Protein AF-A0A0J6CL53-F1 (afdb_monomer_lite)

pLDDT: mean 78.01, std 12.97, range [48.25, 94.12]

Foldseek 3Di:
DPCCPDPVNVVVVVVVVVVCVVPVDDDDPDPPPDPPPPDDDDDDPPPDDPVVVVVVVVVVLLVLLVVLDDPVLSVVLVCLVVPDPDPVSSVVVNLVSQVVVDPVSVVSSVVSCVPDVVNVVVD

Secondary structure (DSSP, 8-state):
---SSSHHHHHHHHHHHHHHHH---------------------------HHHHHHHHHHHHHHHHHTTS-HHHHHHHHHHHHH---HHHHHHHHHHHHHHT-HHHHHHHHHHHHH-HHHHTT-

Sequence (123 aa):
MKSYNSPSSFDKLLGILESCLVIPELPKVKNENNKTDNSIHVNVNQSQNQSQEQSLAIDIFIEAIKDELTGKQQKEIKAIIENESDPVQAKNRLIDKIKSFGSDVASNVIANIITNPAIWGNF

Organism: NCBI:txid328812

Radius of gyration: 39.48 Å; chains: 1; bounding box: 71×50×92 Å

Structure (mmCIF, N/CA/C/O backbone):
data_AF-A0A0J6CL53-F1
#
_entry.id   AF-A0A0J6CL53-F1
#
loop_
_atom_site.group_PDB
_atom_site.id
_atom_site.type_symbol
_atom_site.label_atom_id
_atom_site.label_alt_id
_atom_site.label_comp_id
_atom_site.label_asym_id
_atom_site.label_entity_id
_atom_site.label_seq_id
_atom_site.pdbx_PDB_ins_code
_atom_site.Cartn_x
_atom_site.Cartn_y
_atom_site.Cartn_z
_atom_site.occupancy
_atom_site.B_iso_or_equiv
_atom_site.auth_seq_id
_atom_site.auth_comp_id
_atom_site.auth_asym_id
_atom_site.auth_atom_id
_atom_site.pdbx_PDB_model_num
ATOM 1 N N . MET A 1 1 ? 49.925 -34.299 -60.327 1.00 50.19 1 MET A N 1
ATOM 2 C CA . MET A 1 1 ? 50.980 -33.289 -60.566 1.00 50.19 1 MET A CA 1
ATOM 3 C C . MET A 1 1 ? 50.308 -31.972 -60.921 1.00 50.19 1 MET A C 1
ATOM 5 O O . MET A 1 1 ? 49.483 -31.974 -61.824 1.00 50.19 1 MET A O 1
ATOM 9 N N . LYS A 1 2 ? 50.581 -30.873 -60.203 1.00 58.81 2 LYS A N 1
ATOM 10 C CA . LYS A 1 2 ? 50.115 -29.543 -60.630 1.00 58.81 2 LYS A CA 1
ATOM 11 C C . LYS A 1 2 ? 50.896 -29.173 -61.892 1.00 58.81 2 LYS A C 1
ATOM 13 O O . LYS A 1 2 ? 52.120 -29.104 -61.847 1.00 58.81 2 LYS A O 1
ATOM 18 N N . SER A 1 3 ? 50.203 -29.025 -63.017 1.00 65.19 3 SER A N 1
ATOM 19 C CA . SER A 1 3 ? 50.823 -28.577 -64.263 1.00 65.19 3 SER A CA 1
ATOM 20 C C . SER A 1 3 ? 50.978 -27.062 -64.194 1.00 65.19 3 SER A C 1
ATOM 22 O O . SER A 1 3 ? 50.031 -26.323 -64.443 1.00 65.19 3 SER A O 1
ATOM 24 N N . TYR A 1 4 ? 52.156 -26.606 -63.774 1.00 68.94 4 TYR A N 1
ATOM 25 C CA . TYR A 1 4 ? 52.495 -25.180 -63.716 1.00 68.94 4 TYR A CA 1
ATOM 26 C C . TYR A 1 4 ? 52.695 -24.572 -65.113 1.00 68.94 4 TYR A C 1
ATOM 28 O O . TYR A 1 4 ? 52.591 -23.363 -65.275 1.00 68.94 4 TYR A O 1
ATOM 36 N N . ASN A 1 5 ? 52.904 -25.424 -66.123 1.00 77.75 5 ASN A N 1
ATOM 37 C CA . ASN A 1 5 ? 53.126 -25.049 -67.517 1.00 77.75 5 ASN A CA 1
ATOM 38 C C . ASN A 1 5 ? 51.879 -25.351 -68.360 1.00 77.75 5 ASN A C 1
ATOM 40 O O . ASN A 1 5 ? 51.960 -26.006 -69.397 1.00 77.75 5 ASN A O 1
ATOM 44 N N . SER A 1 6 ? 50.707 -24.944 -67.873 1.00 85.75 6 SER A N 1
ATOM 45 C CA . SER A 1 6 ? 49.452 -25.052 -68.620 1.00 85.75 6 SER A CA 1
ATOM 46 C C . SER A 1 6 ? 49.043 -23.680 -69.162 1.00 85.75 6 SER A C 1
ATOM 48 O O . SER A 1 6 ? 49.293 -22.685 -68.478 1.00 85.75 6 SER A O 1
ATOM 50 N N . PRO A 1 7 ? 48.384 -23.594 -70.334 1.00 87.81 7 PRO A N 1
ATOM 51 C CA . PRO A 1 7 ? 47.926 -22.316 -70.887 1.00 87.81 7 PRO A CA 1
ATOM 52 C C . PRO A 1 7 ? 47.127 -21.482 -69.877 1.00 87.81 7 PRO A C 1
ATOM 54 O O . PRO A 1 7 ? 47.431 -20.319 -69.660 1.00 87.81 7 PRO A O 1
ATOM 57 N N . SER A 1 8 ? 46.228 -22.118 -69.119 1.00 88.00 8 SER A N 1
ATOM 58 C CA . SER A 1 8 ? 45.430 -21.440 -68.088 1.00 88.00 8 SER A CA 1
ATOM 59 C C . SER A 1 8 ? 46.266 -20.837 -66.949 1.00 88.00 8 SER A C 1
ATOM 61 O O . SER A 1 8 ? 45.888 -19.821 -66.364 1.00 88.00 8 SER A O 1
ATOM 63 N N . SER A 1 9 ? 47.403 -21.448 -66.604 1.00 87.50 9 SER A N 1
ATOM 64 C CA . SER A 1 9 ? 48.333 -20.880 -65.621 1.00 87.50 9 SER A CA 1
ATOM 65 C C . SER A 1 9 ? 49.015 -19.624 -66.163 1.00 87.50 9 SER A C 1
ATOM 67 O O . SER A 1 9 ? 49.172 -18.658 -65.418 1.00 87.50 9 SER A O 1
ATOM 69 N N . PHE A 1 10 ? 49.364 -19.621 -67.452 1.00 90.12 10 PHE A N 1
ATOM 70 C CA . PHE A 1 10 ? 49.934 -18.455 -68.122 1.00 90.12 10 PHE A CA 1
ATOM 71 C C . PHE A 1 10 ? 48.906 -17.335 -68.297 1.00 90.12 10 PHE A C 1
ATOM 73 O O . PHE A 1 10 ? 49.233 -16.195 -67.990 1.00 90.12 10 PHE A O 1
ATOM 80 N N . ASP A 1 11 ? 47.660 -17.649 -68.661 1.00 92.56 11 ASP A N 1
ATOM 81 C CA . ASP A 1 11 ? 46.583 -16.655 -68.795 1.00 92.56 11 ASP A CA 1
ATOM 82 C C . ASP A 1 11 ? 46.325 -15.918 -67.475 1.00 92.56 11 ASP A C 1
ATOM 84 O O . ASP A 1 11 ? 46.173 -14.699 -67.441 1.00 92.56 11 ASP A O 1
ATOM 88 N N . LYS A 1 12 ? 46.336 -16.648 -66.352 1.00 89.06 12 LYS A N 1
ATOM 89 C CA . LYS A 1 12 ? 46.198 -16.049 -65.016 1.00 89.06 12 LYS A CA 1
ATOM 90 C C . LYS A 1 12 ? 47.367 -15.135 -64.670 1.00 89.06 12 LYS A C 1
ATOM 92 O O . LYS A 1 12 ? 47.150 -14.076 -64.089 1.00 89.06 12 LYS A O 1
ATOM 97 N N . LEU A 1 13 ? 48.592 -15.539 -65.006 1.00 90.12 13 LEU A N 1
ATOM 98 C CA . LEU A 1 13 ? 49.773 -14.709 -64.786 1.00 90.12 13 LEU A CA 1
ATOM 99 C C . LEU A 1 13 ? 49.706 -13.432 -65.634 1.00 90.12 13 LEU A C 1
ATOM 101 O O . LEU A 1 13 ? 49.951 -12.348 -65.109 1.00 90.12 13 LEU A O 1
ATOM 105 N N . LEU A 1 14 ? 49.327 -13.556 -66.910 1.00 92.19 14 LEU A N 1
ATOM 106 C CA . LEU A 1 14 ? 49.154 -12.421 -67.814 1.00 92.19 14 LEU A CA 1
ATOM 107 C C . LEU A 1 14 ? 48.097 -11.449 -67.282 1.00 92.19 14 LEU A C 1
ATOM 109 O O . LEU A 1 14 ? 48.370 -10.259 -67.180 1.00 92.19 14 LEU A O 1
ATOM 113 N N . GLY A 1 15 ? 46.938 -11.957 -66.856 1.00 90.75 15 GLY A N 1
ATOM 114 C CA . GLY A 1 15 ? 45.860 -11.124 -66.321 1.00 90.75 15 GLY A CA 1
ATOM 115 C C . GLY A 1 15 ? 46.262 -10.347 -65.063 1.00 90.75 15 GLY A C 1
ATOM 116 O O . GLY A 1 15 ? 45.878 -9.191 -64.902 1.00 90.75 15 GLY A O 1
ATOM 117 N N . ILE A 1 16 ? 47.089 -10.936 -64.191 1.00 88.06 16 ILE A N 1
ATOM 118 C CA . ILE A 1 16 ? 47.647 -10.215 -63.037 1.00 88.06 16 ILE A CA 1
ATOM 119 C C . ILE A 1 16 ? 48.590 -9.100 -63.514 1.00 88.06 16 ILE A C 1
ATOM 121 O O . ILE A 1 16 ? 48.463 -7.968 -63.053 1.00 88.06 16 ILE A O 1
ATOM 125 N N . LEU A 1 17 ? 49.491 -9.380 -64.461 1.00 89.12 17 LEU A N 1
ATOM 126 C CA . LEU A 1 17 ? 50.423 -8.380 -65.001 1.00 89.12 17 LEU A CA 1
ATOM 127 C C . LEU A 1 17 ? 49.695 -7.218 -65.696 1.00 89.12 17 LEU A C 1
ATOM 129 O O . LEU A 1 17 ? 50.038 -6.059 -65.466 1.00 89.12 17 LEU A O 1
ATOM 133 N N . GLU A 1 18 ? 48.660 -7.510 -66.484 1.00 89.38 18 GLU A N 1
ATOM 134 C CA . GLU A 1 18 ? 47.807 -6.493 -67.107 1.00 89.38 18 GLU A CA 1
ATOM 135 C C . GLU A 1 18 ? 47.055 -5.669 -66.059 1.00 89.38 18 GLU A C 1
ATOM 137 O O . GLU A 1 18 ? 46.997 -4.444 -66.154 1.00 89.38 18 GLU A O 1
ATOM 142 N N . SER A 1 19 ? 46.548 -6.305 -65.000 1.00 85.81 19 SER A N 1
ATOM 143 C CA . SER A 1 19 ? 45.893 -5.581 -63.908 1.00 85.81 19 SER A CA 1
ATOM 144 C C . SER A 1 19 ? 46.845 -4.623 -63.184 1.00 85.81 19 SER A C 1
ATOM 146 O O . SER A 1 19 ? 46.431 -3.525 -62.818 1.00 85.81 19 SER A O 1
ATOM 148 N N . CYS A 1 20 ? 48.130 -4.976 -63.052 1.00 83.25 20 CYS A N 1
ATOM 149 C CA . CYS A 1 20 ? 49.148 -4.097 -62.471 1.00 83.25 20 CYS A CA 1
ATOM 150 C C . CYS A 1 20 ? 49.485 -2.893 -63.366 1.00 83.25 20 CYS A C 1
ATOM 152 O O . CYS A 1 20 ? 49.907 -1.862 -62.848 1.00 83.25 20 CYS A O 1
ATOM 154 N N . LEU A 1 21 ? 49.293 -2.994 -64.688 1.00 84.25 21 LEU A N 1
ATOM 155 C CA . LEU A 1 21 ? 49.404 -1.846 -65.598 1.00 84.25 21 LEU A CA 1
ATOM 156 C C . LEU A 1 21 ? 48.221 -0.885 -65.438 1.00 84.25 21 LEU A C 1
ATOM 158 O O . LEU A 1 21 ? 48.404 0.328 -65.505 1.00 84.25 21 LEU A O 1
ATOM 162 N N . VAL A 1 22 ? 47.015 -1.419 -65.219 1.00 86.94 22 VAL A N 1
ATOM 163 C CA . VAL A 1 22 ? 45.796 -0.614 -65.028 1.00 86.94 22 VAL A CA 1
ATOM 164 C C . VAL A 1 22 ? 45.754 0.019 -63.634 1.00 86.94 22 VAL A C 1
ATOM 166 O O . VAL A 1 22 ? 45.314 1.157 -63.486 1.00 86.94 22 VAL A O 1
ATOM 169 N N . ILE A 1 23 ? 46.218 -0.702 -62.612 1.00 84.81 23 ILE A N 1
ATOM 170 C CA . ILE A 1 23 ? 46.220 -0.267 -61.213 1.00 84.81 23 ILE A CA 1
ATOM 171 C C . ILE A 1 23 ? 47.632 -0.484 -60.643 1.00 84.81 23 ILE A C 1
ATOM 173 O O . ILE A 1 23 ? 47.904 -1.525 -60.041 1.00 84.81 23 ILE A O 1
ATOM 177 N N . PRO A 1 24 ? 48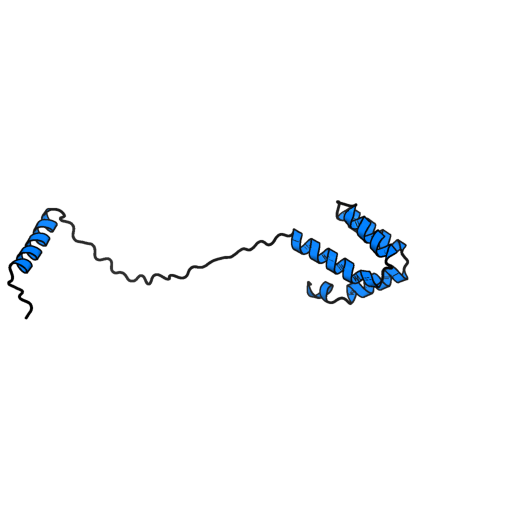.549 0.488 -60.810 1.00 75.88 24 PRO A N 1
ATOM 178 C CA . PRO A 1 24 ? 49.942 0.373 -60.376 1.00 75.88 24 PRO A CA 1
ATOM 179 C C . PRO A 1 24 ? 50.112 0.625 -58.867 1.00 75.88 24 PRO A C 1
ATOM 181 O O . PRO A 1 24 ? 51.106 1.204 -58.432 1.00 75.88 24 PRO A O 1
ATOM 184 N N . GLU A 1 25 ? 49.140 0.216 -58.049 1.00 76.50 25 GLU A N 1
ATOM 185 C CA . GLU A 1 25 ? 49.210 0.320 -56.594 1.00 76.50 25 GLU A CA 1
ATOM 186 C C . GLU A 1 25 ? 49.222 -1.084 -55.982 1.00 76.50 25 GLU A C 1
ATOM 188 O O . GLU A 1 25 ? 48.312 -1.889 -56.184 1.00 76.50 25 GLU A O 1
ATOM 193 N N . LEU A 1 26 ? 50.284 -1.396 -55.235 1.00 69.75 26 LEU A N 1
ATOM 194 C CA . LEU A 1 26 ? 50.390 -2.671 -54.534 1.00 69.75 26 LEU A CA 1
ATOM 195 C C . LEU A 1 26 ? 49.364 -2.718 -53.388 1.00 69.75 26 LEU A C 1
ATOM 197 O O . LEU A 1 26 ? 49.287 -1.764 -52.605 1.00 69.75 26 LEU A O 1
ATOM 201 N N . PRO A 1 27 ? 48.613 -3.824 -53.222 1.00 66.69 27 PRO A N 1
ATOM 202 C CA . PRO A 1 27 ? 47.695 -3.964 -52.103 1.00 66.69 27 PRO A CA 1
ATOM 203 C C . PRO A 1 27 ? 48.463 -3.858 -50.782 1.00 66.69 27 PRO A C 1
ATOM 205 O O . PRO A 1 27 ? 49.410 -4.606 -50.530 1.00 66.69 27 PRO A O 1
ATOM 208 N N . LYS A 1 28 ? 48.045 -2.939 -49.910 1.00 70.88 28 LYS A N 1
ATOM 209 C CA . LYS A 1 28 ? 48.591 -2.836 -48.553 1.00 70.88 28 LYS A CA 1
ATOM 210 C C . LYS A 1 28 ? 48.092 -4.033 -47.747 1.00 70.88 28 LYS A C 1
ATOM 212 O O . LYS A 1 28 ? 46.928 -4.064 -47.352 1.00 70.88 28 LYS A O 1
ATOM 217 N N . VAL A 1 29 ? 48.963 -5.012 -47.501 1.00 67.25 29 VAL A N 1
ATOM 218 C CA . VAL A 1 29 ? 48.678 -6.110 -46.567 1.00 67.25 29 VAL A CA 1
ATOM 219 C C . VAL A 1 29 ? 48.492 -5.495 -45.181 1.00 67.25 29 VAL A C 1
ATOM 221 O O . VAL A 1 29 ? 49.447 -5.026 -44.563 1.00 67.25 29 VAL A O 1
ATOM 224 N N . LYS A 1 30 ? 47.248 -5.442 -44.699 1.00 63.25 30 LYS A N 1
ATOM 225 C CA . LYS A 1 30 ? 46.970 -5.092 -43.307 1.00 63.25 30 LYS A CA 1
ATOM 226 C C . LYS A 1 30 ? 47.342 -6.309 -42.465 1.00 63.25 30 LYS A C 1
ATOM 228 O O . LYS A 1 30 ? 46.744 -7.365 -42.613 1.00 63.25 30 LYS A O 1
ATOM 233 N N . ASN A 1 31 ? 48.343 -6.171 -41.600 1.00 58.84 31 ASN A N 1
ATOM 234 C CA . ASN A 1 31 ? 48.600 -7.160 -40.558 1.00 58.84 31 ASN A CA 1
ATOM 235 C C . ASN A 1 31 ? 47.438 -7.094 -39.558 1.00 58.84 31 ASN A C 1
ATOM 237 O O . ASN A 1 31 ? 47.370 -6.185 -38.730 1.00 58.84 31 ASN A O 1
ATOM 241 N N . GLU A 1 32 ? 46.480 -8.007 -39.675 1.00 56.50 32 GLU A N 1
ATOM 242 C CA . GLU A 1 32 ? 45.299 -8.051 -38.815 1.00 56.50 32 GLU A CA 1
ATOM 243 C C . GLU A 1 32 ? 45.633 -8.732 -37.481 1.00 56.50 32 GLU A C 1
ATOM 245 O O . GLU A 1 32 ? 45.417 -9.924 -37.301 1.00 56.50 32 GLU A O 1
ATOM 250 N N . ASN A 1 33 ? 46.142 -7.965 -36.515 1.00 56.75 33 ASN A N 1
ATOM 251 C CA . ASN A 1 33 ? 46.214 -8.385 -35.108 1.00 56.75 33 ASN A CA 1
ATOM 252 C C . ASN A 1 33 ? 45.019 -7.858 -34.295 1.00 56.75 33 ASN A C 1
ATOM 254 O O . ASN A 1 33 ? 45.176 -7.478 -33.139 1.00 56.75 33 ASN A O 1
ATOM 258 N N . ASN A 1 34 ? 43.818 -7.812 -34.873 1.00 55.81 34 ASN A N 1
ATOM 259 C CA . ASN A 1 34 ? 42.636 -7.345 -34.150 1.00 55.81 34 ASN A CA 1
ATOM 260 C C . ASN A 1 34 ? 41.675 -8.511 -33.930 1.00 55.81 34 ASN A C 1
ATOM 262 O O . ASN A 1 34 ? 40.806 -8.778 -34.756 1.00 55.81 34 ASN A O 1
ATOM 266 N N . LYS A 1 35 ? 41.830 -9.199 -32.790 1.00 58.97 35 LYS A N 1
ATOM 267 C CA . LYS A 1 35 ? 40.735 -9.977 -32.198 1.00 58.97 35 LYS A CA 1
ATOM 268 C C . LYS A 1 35 ? 39.560 -9.021 -32.021 1.00 58.97 35 LYS A C 1
ATOM 270 O O . LYS A 1 35 ? 39.609 -8.137 -31.173 1.00 58.97 35 LYS A O 1
ATOM 275 N N . THR A 1 36 ? 38.540 -9.168 -32.853 1.00 60.34 36 THR A N 1
ATOM 276 C CA . THR A 1 36 ? 37.287 -8.437 -32.705 1.00 60.34 36 THR A CA 1
ATOM 277 C C . THR A 1 36 ? 36.590 -9.008 -31.476 1.00 60.34 36 THR A C 1
ATOM 279 O O . THR A 1 36 ? 36.134 -10.152 -31.484 1.00 60.34 36 THR A O 1
ATOM 282 N N . ASP A 1 37 ? 36.604 -8.257 -30.380 1.00 64.19 37 ASP A N 1
ATOM 283 C CA . ASP A 1 37 ? 35.793 -8.575 -29.214 1.00 64.19 37 ASP A CA 1
ATOM 284 C C . ASP A 1 37 ? 34.330 -8.303 -29.586 1.00 64.19 37 ASP A C 1
ATOM 286 O O . ASP A 1 37 ? 33.879 -7.161 -29.631 1.00 64.19 37 ASP A O 1
ATOM 290 N N . ASN A 1 38 ? 33.610 -9.365 -29.951 1.00 62.53 38 ASN A N 1
ATOM 291 C CA . ASN A 1 38 ? 32.201 -9.316 -30.348 1.00 62.53 38 ASN A CA 1
ATOM 292 C C . ASN A 1 38 ? 31.257 -9.260 -29.130 1.00 62.53 38 ASN A C 1
ATOM 294 O O . ASN A 1 38 ? 30.106 -9.694 -29.215 1.00 62.53 38 ASN A O 1
ATOM 298 N N . SER A 1 39 ? 31.725 -8.777 -27.977 1.00 68.00 39 SER A N 1
ATOM 299 C CA . SER A 1 39 ? 30.898 -8.633 -26.784 1.00 68.00 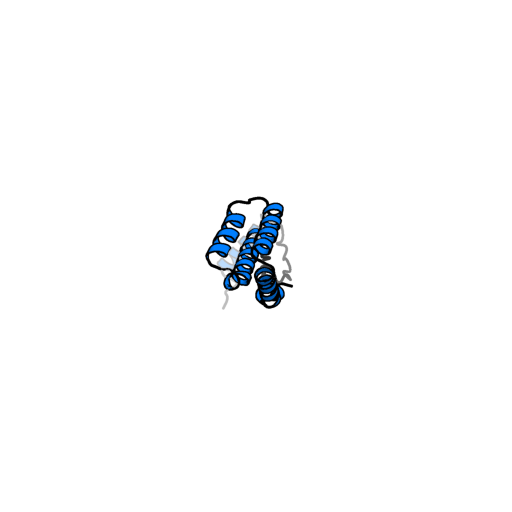39 SER A CA 1
ATOM 300 C C . SER A 1 39 ? 29.955 -7.434 -26.923 1.00 68.00 39 SER A C 1
ATOM 302 O O . SER A 1 39 ? 30.330 -6.264 -26.856 1.00 68.00 39 SER A O 1
ATOM 304 N N . ILE A 1 40 ? 28.675 -7.739 -27.129 1.00 70.06 40 ILE A N 1
ATOM 305 C CA . ILE A 1 40 ? 27.600 -6.750 -27.119 1.00 70.06 40 ILE A CA 1
ATOM 306 C C . ILE A 1 40 ? 27.285 -6.434 -25.653 1.00 70.06 40 ILE A C 1
ATOM 308 O O . ILE A 1 40 ? 26.604 -7.201 -24.976 1.00 70.06 40 ILE A O 1
ATOM 312 N N . HIS A 1 41 ? 27.777 -5.303 -25.151 1.00 68.19 41 HIS A N 1
ATOM 313 C CA . HIS A 1 41 ? 27.374 -4.781 -23.846 1.00 68.19 41 HIS A CA 1
ATOM 314 C C . HIS A 1 41 ? 26.016 -4.078 -23.972 1.00 68.19 41 HIS A C 1
ATOM 316 O O . HIS A 1 41 ? 25.929 -2.943 -24.437 1.00 68.19 41 HIS A O 1
ATOM 322 N N . VAL A 1 42 ? 24.944 -4.761 -23.564 1.00 68.19 42 VAL A N 1
ATOM 323 C CA . VAL A 1 42 ? 23.598 -4.180 -23.475 1.00 68.19 42 VAL A CA 1
ATOM 324 C C . VAL A 1 42 ? 23.413 -3.596 -22.075 1.00 68.19 42 VAL A C 1
ATOM 326 O O . VAL A 1 42 ? 23.268 -4.338 -21.108 1.00 68.19 42 VAL A O 1
ATOM 329 N N . ASN A 1 43 ? 23.411 -2.267 -21.956 1.00 63.34 43 ASN A N 1
ATOM 330 C CA . ASN A 1 43 ? 23.033 -1.591 -20.716 1.00 63.34 43 ASN A CA 1
ATOM 331 C C . ASN A 1 43 ? 21.518 -1.333 -20.712 1.00 63.34 43 ASN A C 1
ATOM 333 O O . ASN A 1 43 ? 21.035 -0.460 -21.434 1.00 63.34 43 ASN A O 1
ATOM 337 N N . VAL A 1 44 ? 20.770 -2.095 -19.913 1.00 65.56 44 VAL A N 1
ATOM 338 C CA . VAL A 1 44 ? 19.327 -1.902 -19.718 1.00 65.56 44 VAL A CA 1
ATOM 339 C C . VAL A 1 44 ? 19.118 -0.974 -18.521 1.00 65.56 44 VAL A C 1
ATOM 341 O O . VAL A 1 44 ? 18.991 -1.423 -17.387 1.00 65.56 44 VAL A O 1
ATOM 344 N N . ASN A 1 45 ? 19.062 0.336 -18.768 1.00 58.72 45 ASN A N 1
ATOM 345 C CA . ASN A 1 45 ? 18.547 1.283 -17.778 1.00 58.72 45 ASN A CA 1
ATOM 346 C C . ASN A 1 45 ? 17.016 1.249 -17.821 1.00 58.72 45 ASN A C 1
ATOM 348 O O . ASN A 1 45 ? 16.380 2.023 -18.535 1.00 58.72 45 ASN A O 1
ATOM 352 N N . GLN A 1 46 ? 16.419 0.326 -17.071 1.00 56.12 46 GLN A N 1
ATOM 353 C CA . GLN A 1 46 ? 14.977 0.304 -16.859 1.00 56.12 46 GLN A CA 1
ATOM 354 C C . GLN A 1 46 ? 14.640 1.308 -15.750 1.00 56.12 46 GLN A C 1
ATOM 356 O O . GLN A 1 46 ? 14.637 0.969 -14.571 1.00 56.12 46 GLN A O 1
ATOM 361 N N . SER A 1 47 ? 14.376 2.567 -16.114 1.00 61.59 47 SER A N 1
ATOM 362 C CA . SER A 1 47 ? 13.746 3.515 -15.189 1.00 61.59 47 SER A CA 1
ATOM 363 C C . SER A 1 47 ? 12.275 3.127 -15.043 1.00 61.59 47 SER A C 1
ATOM 365 O O . SER A 1 47 ? 11.413 3.578 -15.802 1.00 61.59 47 SER A O 1
ATOM 367 N N . GLN A 1 48 ? 11.991 2.214 -14.120 1.00 51.97 48 GLN A N 1
ATOM 368 C CA . GLN A 1 48 ? 10.625 1.854 -13.778 1.00 51.97 48 GLN A CA 1
ATOM 369 C C . GLN A 1 48 ? 10.011 2.994 -12.957 1.00 51.97 48 GLN A C 1
ATOM 371 O O . GLN A 1 48 ? 10.596 3.492 -12.001 1.00 51.97 48 GLN A O 1
ATOM 376 N N . ASN A 1 49 ? 8.864 3.469 -13.433 1.00 48.72 49 ASN A N 1
ATOM 377 C CA . ASN A 1 49 ? 8.200 4.691 -13.003 1.00 48.72 49 ASN A CA 1
ATOM 378 C C . ASN A 1 49 ? 7.907 4.736 -11.493 1.00 48.72 49 ASN A C 1
ATOM 380 O O . ASN A 1 49 ? 7.285 3.833 -10.939 1.00 48.72 49 ASN A O 1
ATOM 384 N N . GLN A 1 50 ? 8.214 5.887 -10.895 1.00 50.88 50 GLN A N 1
ATOM 385 C CA . GLN A 1 50 ? 7.901 6.320 -9.526 1.00 50.88 50 GLN A CA 1
ATOM 386 C C . GLN A 1 50 ? 6.409 6.166 -9.134 1.00 50.88 50 GLN A C 1
ATOM 388 O O . GLN A 1 50 ? 6.074 6.128 -7.953 1.00 50.88 50 GLN A O 1
ATOM 393 N N . SER A 1 51 ? 5.500 6.023 -10.105 1.00 52.75 51 SER A N 1
ATOM 394 C CA . SER A 1 51 ? 4.071 5.775 -9.864 1.00 52.75 51 SER A CA 1
ATOM 395 C C . SER A 1 51 ? 3.745 4.347 -9.407 1.00 52.75 51 SER A C 1
ATOM 397 O O . SER A 1 51 ? 2.708 4.142 -8.780 1.00 52.75 51 SER A O 1
ATOM 399 N N . GLN A 1 52 ? 4.596 3.355 -9.695 1.00 50.31 52 GLN A N 1
ATOM 400 C CA . GLN A 1 52 ? 4.320 1.959 -9.332 1.00 50.31 52 GLN A CA 1
ATOM 401 C C . GLN A 1 52 ? 4.648 1.670 -7.859 1.00 50.31 52 GLN A C 1
ATOM 403 O O . GLN A 1 52 ? 3.904 0.949 -7.197 1.00 50.31 52 GLN A O 1
ATOM 408 N N . GLU A 1 53 ? 5.693 2.301 -7.316 1.00 58.06 53 GLU A N 1
ATOM 409 C CA . GLU A 1 53 ? 6.044 2.176 -5.895 1.00 58.06 53 GLU A CA 1
ATOM 410 C C . GLU A 1 53 ? 5.035 2.870 -4.972 1.00 58.06 53 GLU A C 1
ATOM 412 O O . GLU A 1 53 ? 4.719 2.354 -3.902 1.00 58.06 53 GLU A O 1
ATOM 417 N N . GLN A 1 54 ? 4.466 4.007 -5.393 1.00 57.94 54 GLN A N 1
ATOM 418 C CA . GLN A 1 54 ? 3.459 4.717 -4.595 1.00 57.94 54 GLN A CA 1
ATOM 419 C C . GLN A 1 54 ? 2.149 3.931 -4.461 1.00 57.94 54 GLN A C 1
ATOM 421 O O . GLN A 1 54 ? 1.588 3.887 -3.368 1.00 57.94 54 GLN A O 1
ATOM 426 N N . SER A 1 55 ? 1.682 3.277 -5.534 1.00 62.62 55 SER A N 1
ATOM 427 C CA . SER A 1 55 ? 0.495 2.407 -5.467 1.00 62.62 55 SER A CA 1
ATOM 428 C C . SER A 1 55 ? 0.728 1.227 -4.526 1.00 62.62 55 SER A C 1
ATOM 430 O O . SER A 1 55 ? -0.118 0.934 -3.687 1.00 62.62 55 SER A O 1
ATOM 432 N N . LEU A 1 56 ? 1.901 0.593 -4.619 1.00 68.56 56 LEU A N 1
ATOM 433 C CA . LEU A 1 56 ? 2.259 -0.542 -3.773 1.00 68.56 56 LEU A CA 1
ATOM 434 C C . LEU A 1 56 ? 2.333 -0.148 -2.288 1.00 68.56 56 LEU A C 1
ATOM 436 O O . LEU A 1 56 ? 1.821 -0.868 -1.436 1.00 68.56 56 LEU A O 1
ATOM 440 N N . ALA A 1 57 ? 2.914 1.013 -1.971 1.00 72.94 57 ALA A N 1
ATOM 441 C CA . ALA A 1 57 ? 3.013 1.500 -0.596 1.00 72.94 57 ALA A CA 1
ATOM 442 C C . ALA A 1 57 ? 1.639 1.773 0.042 1.00 72.94 57 ALA A C 1
ATOM 444 O O . ALA A 1 57 ? 1.436 1.471 1.219 1.00 72.94 57 ALA A O 1
ATOM 445 N N . ILE A 1 58 ? 0.687 2.318 -0.725 1.00 74.62 58 ILE A N 1
ATOM 446 C CA . ILE A 1 58 ? -0.677 2.579 -0.244 1.00 74.62 58 ILE A CA 1
ATOM 447 C C . ILE A 1 58 ? -1.422 1.265 0.002 1.00 74.62 58 ILE A C 1
ATOM 449 O O . ILE A 1 58 ? -2.053 1.121 1.047 1.00 74.62 58 ILE A O 1
ATOM 453 N N . ASP A 1 59 ? -1.318 0.294 -0.905 1.00 79.25 59 ASP A N 1
ATOM 454 C CA . ASP A 1 59 ? -1.986 -1.002 -0.746 1.00 79.25 59 ASP A CA 1
ATOM 455 C C . ASP A 1 59 ? -1.448 -1.777 0.468 1.00 79.25 59 ASP A C 1
ATOM 457 O O . ASP A 1 59 ? -2.231 -2.301 1.262 1.00 79.25 59 ASP A O 1
ATOM 461 N N . ILE A 1 60 ? -0.124 -1.782 0.675 1.00 79.88 60 ILE A N 1
ATOM 462 C CA . ILE A 1 60 ? 0.503 -2.392 1.860 1.00 79.88 60 ILE A CA 1
ATOM 463 C C . ILE A 1 60 ? 0.039 -1.684 3.138 1.00 79.88 60 ILE A C 1
ATOM 465 O O . ILE A 1 60 ? -0.278 -2.347 4.127 1.00 79.88 60 ILE A O 1
ATOM 469 N N . PHE A 1 61 ? -0.034 -0.350 3.128 1.00 80.50 61 PHE A N 1
ATOM 470 C CA . PHE A 1 61 ? -0.542 0.415 4.264 1.00 80.50 61 PHE A CA 1
ATOM 471 C C . PHE A 1 61 ? -2.002 0.066 4.575 1.00 80.50 61 PHE A C 1
ATOM 473 O O . PHE A 1 61 ? -2.335 -0.170 5.733 1.00 80.50 61 PHE A O 1
ATOM 480 N N . ILE A 1 62 ? -2.869 -0.009 3.561 1.00 81.31 62 ILE A N 1
ATOM 481 C CA . ILE A 1 62 ? -4.277 -0.369 3.750 1.00 81.31 62 ILE A CA 1
ATOM 482 C C . ILE A 1 62 ? -4.414 -1.777 4.319 1.00 81.31 62 ILE A C 1
ATOM 484 O O . ILE A 1 62 ? -5.170 -1.961 5.272 1.00 81.31 62 ILE A O 1
ATOM 488 N N . GLU A 1 63 ? -3.668 -2.749 3.800 1.00 82.56 63 GLU A N 1
ATOM 489 C CA . GLU A 1 63 ? -3.713 -4.116 4.320 1.00 82.56 63 GLU A CA 1
ATOM 490 C C . GLU A 1 63 ? -3.195 -4.187 5.766 1.00 82.56 63 GLU A C 1
ATOM 492 O O . GLU A 1 63 ? -3.794 -4.871 6.590 1.00 82.56 63 GLU A O 1
ATOM 497 N N . ALA A 1 64 ? -2.164 -3.410 6.120 1.00 81.38 64 ALA A N 1
ATOM 498 C CA . ALA A 1 64 ? -1.618 -3.369 7.479 1.00 81.38 64 ALA A CA 1
ATOM 499 C C . ALA A 1 64 ? -2.604 -2.824 8.530 1.00 81.38 64 ALA A C 1
ATOM 501 O O . ALA A 1 64 ? -2.483 -3.153 9.708 1.00 81.38 64 ALA A O 1
ATOM 502 N N . ILE A 1 65 ? -3.568 -1.990 8.129 1.00 85.44 65 ILE A N 1
ATOM 503 C CA . ILE A 1 65 ? -4.532 -1.371 9.056 1.00 85.44 65 ILE A CA 1
ATOM 504 C C . ILE A 1 65 ? -5.932 -1.988 8.980 1.00 85.44 65 ILE A C 1
ATOM 506 O O . ILE A 1 65 ? -6.772 -1.709 9.830 1.00 85.44 65 ILE A O 1
ATOM 510 N N . LYS A 1 66 ? -6.207 -2.802 7.959 1.00 86.19 66 LYS A N 1
ATOM 511 C CA . LYS A 1 66 ? -7.537 -3.333 7.633 1.00 86.19 66 LYS A CA 1
ATOM 512 C C . LYS A 1 66 ? -8.165 -4.130 8.769 1.00 86.19 66 LYS A C 1
ATOM 514 O O . LYS A 1 66 ? -9.339 -3.910 9.058 1.00 86.19 66 LYS A O 1
ATOM 519 N N . ASP A 1 67 ? -7.399 -5.001 9.416 1.00 85.94 67 ASP A N 1
ATOM 520 C CA . ASP A 1 67 ? -7.908 -5.899 10.460 1.00 85.94 67 ASP A CA 1
ATOM 521 C C . ASP A 1 67 ? -8.287 -5.161 11.756 1.00 85.94 67 ASP A C 1
ATOM 523 O O . ASP A 1 67 ? -9.139 -5.627 12.510 1.00 85.94 67 ASP A O 1
ATOM 527 N N . GLU A 1 68 ? -7.742 -3.959 11.969 1.00 87.38 68 GLU A N 1
ATOM 528 C CA . GLU A 1 68 ? -8.066 -3.094 13.116 1.00 87.38 68 GLU A CA 1
ATOM 529 C C . GLU A 1 68 ? -9.259 -2.174 12.859 1.00 87.38 68 GLU A C 1
ATOM 531 O O . GLU A 1 68 ? -9.770 -1.512 13.765 1.00 87.38 68 GLU A O 1
ATOM 536 N N . LEU A 1 69 ? -9.706 -2.102 11.607 1.00 89.50 69 LEU A N 1
ATOM 537 C CA . LEU A 1 69 ? -10.814 -1.262 11.196 1.00 89.50 69 LEU A CA 1
ATOM 538 C C . LEU A 1 69 ? -12.049 -2.116 10.934 1.00 89.50 69 LEU A C 1
ATOM 540 O O . LEU A 1 69 ? -12.033 -3.092 10.189 1.00 89.50 69 LEU A O 1
ATOM 544 N N . THR A 1 70 ? -13.188 -1.674 11.455 1.00 89.62 70 THR A N 1
ATOM 545 C CA . THR A 1 70 ? -14.484 -2.221 11.045 1.00 89.62 70 THR A CA 1
ATOM 546 C C . THR A 1 70 ? -14.729 -1.962 9.556 1.00 89.62 70 THR A C 1
ATOM 548 O O . THR A 1 70 ? -14.272 -0.965 8.991 1.00 89.62 70 THR A O 1
ATOM 551 N N . GLY A 1 71 ? -15.561 -2.788 8.915 1.00 88.31 71 GLY A N 1
ATOM 552 C CA . GLY A 1 71 ? -15.897 -2.606 7.496 1.00 88.31 71 GLY A CA 1
ATOM 553 C C . GLY A 1 71 ? -16.506 -1.233 7.158 1.00 88.31 71 GLY A C 1
ATOM 554 O O . GLY A 1 71 ? -16.411 -0.781 6.019 1.00 88.31 71 GLY A O 1
ATOM 555 N N . LYS A 1 72 ? -17.105 -0.533 8.135 1.00 90.62 72 LYS A N 1
ATOM 556 C CA . LYS A 1 72 ? -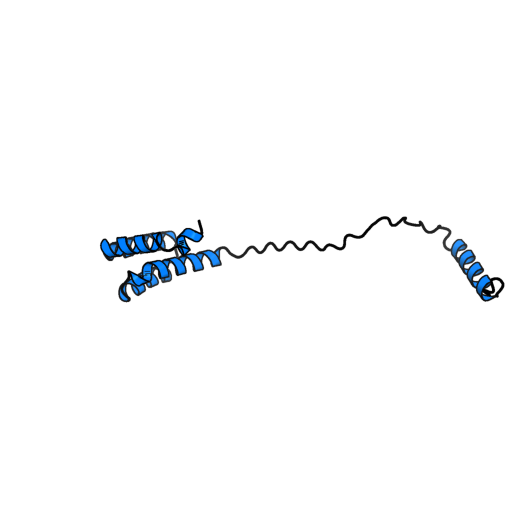17.572 0.851 7.957 1.00 90.62 72 LYS A CA 1
ATOM 557 C C . LYS A 1 72 ? -16.402 1.843 7.935 1.00 90.62 72 LYS A C 1
ATOM 559 O O . LYS A 1 72 ? -16.334 2.667 7.030 1.00 90.62 72 LYS A O 1
ATOM 564 N N . GLN A 1 73 ? -15.461 1.722 8.871 1.00 90.75 73 GLN A N 1
ATOM 565 C CA . GLN A 1 73 ? -14.269 2.575 8.947 1.00 90.75 73 GLN A CA 1
ATOM 566 C C . GLN A 1 73 ? -13.364 2.405 7.721 1.00 90.75 73 GLN A C 1
ATOM 568 O O . GLN A 1 73 ? -12.871 3.396 7.189 1.00 90.75 73 GLN A O 1
ATOM 573 N N . GLN A 1 74 ? -13.222 1.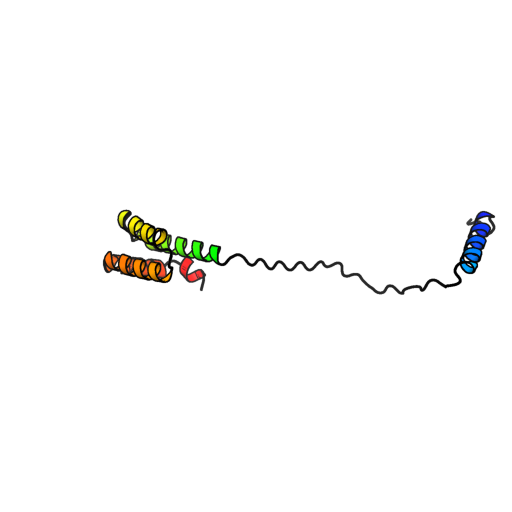179 7.209 1.00 89.25 74 GLN A N 1
ATOM 574 C CA . GLN A 1 74 ? -12.475 0.909 5.974 1.00 89.25 74 GLN A CA 1
ATOM 575 C C . GLN A 1 74 ? -13.047 1.678 4.771 1.00 89.25 74 GLN A C 1
ATOM 577 O O . GLN A 1 74 ? -12.297 2.269 3.996 1.00 89.25 74 GLN A O 1
ATOM 582 N N . LYS A 1 75 ? -14.381 1.733 4.632 1.00 90.06 75 LYS A N 1
ATOM 583 C CA . LYS A 1 75 ? -15.039 2.517 3.570 1.00 90.06 75 LYS A CA 1
ATOM 584 C C . LYS A 1 75 ? -14.769 4.012 3.712 1.00 90.06 75 LYS A C 1
ATOM 586 O O . LYS A 1 75 ? -14.567 4.687 2.710 1.00 90.06 75 LYS A O 1
ATOM 591 N N . GLU A 1 76 ? -14.753 4.519 4.943 1.00 90.69 76 GLU A N 1
ATOM 592 C CA . GLU A 1 76 ? -14.461 5.928 5.219 1.00 90.69 76 GLU A CA 1
ATOM 593 C C . GLU A 1 76 ? -13.005 6.287 4.880 1.00 90.69 76 GLU A C 1
ATOM 595 O O . GLU A 1 76 ? -12.772 7.329 4.274 1.00 90.69 76 GLU A O 1
ATOM 600 N N . ILE A 1 77 ? -12.038 5.414 5.193 1.00 90.00 77 ILE A N 1
ATOM 601 C CA . ILE A 1 77 ? -10.633 5.584 4.784 1.00 90.00 77 ILE A CA 1
ATOM 602 C C . ILE A 1 77 ? -10.498 5.563 3.258 1.00 90.00 77 ILE A C 1
ATOM 604 O O . ILE A 1 77 ? -9.878 6.455 2.681 1.00 90.00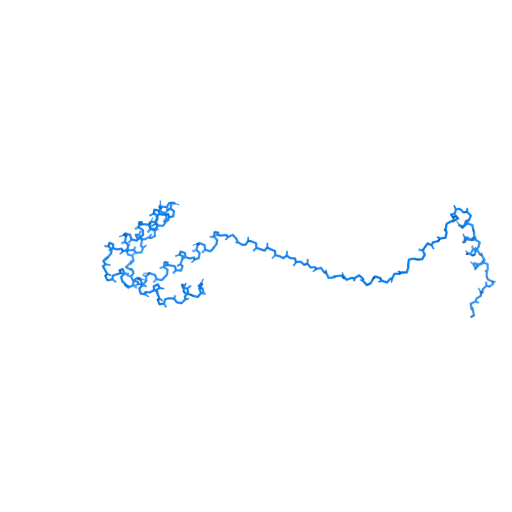 77 ILE A O 1
ATOM 608 N N . LYS A 1 78 ? -11.114 4.579 2.592 1.00 87.12 78 LYS A N 1
ATOM 609 C CA . LYS A 1 78 ? -11.039 4.443 1.134 1.00 87.12 78 LYS A CA 1
ATOM 610 C C . LYS A 1 78 ? -11.615 5.664 0.414 1.00 87.12 78 LYS A C 1
ATOM 612 O O . LYS A 1 78 ? -11.009 6.163 -0.527 1.00 87.12 78 LYS A O 1
ATOM 617 N N . ALA A 1 79 ? -12.728 6.200 0.914 1.00 89.50 79 ALA A N 1
ATOM 618 C CA . ALA A 1 79 ? -13.322 7.415 0.374 1.00 89.50 79 ALA A CA 1
ATOM 619 C C . ALA A 1 79 ? -12.375 8.624 0.468 1.00 89.50 79 ALA A C 1
ATOM 621 O O . ALA A 1 79 ? -12.362 9.444 -0.441 1.00 89.50 79 ALA A O 1
ATOM 622 N N . ILE A 1 80 ? -11.570 8.754 1.527 1.00 87.44 80 ILE A N 1
ATOM 623 C CA . ILE A 1 80 ? -10.598 9.856 1.642 1.00 87.44 80 ILE A CA 1
ATOM 624 C C . ILE A 1 80 ? -9.513 9.736 0.565 1.00 87.44 80 ILE A C 1
ATOM 626 O O . ILE A 1 80 ? -9.161 10.737 -0.050 1.00 87.44 80 ILE A O 1
ATOM 630 N N . ILE A 1 81 ? -9.032 8.520 0.303 1.00 83.44 81 ILE A N 1
ATOM 631 C CA . ILE A 1 81 ? -8.003 8.253 -0.716 1.00 83.44 81 ILE A CA 1
ATOM 632 C C . ILE A 1 81 ? -8.538 8.519 -2.129 1.00 83.44 81 ILE A C 1
ATOM 634 O O . ILE A 1 81 ? -7.820 9.053 -2.965 1.00 83.44 81 ILE A O 1
ATOM 638 N N . GLU A 1 82 ? -9.798 8.171 -2.396 1.00 85.38 82 GLU A N 1
ATOM 639 C CA . GLU A 1 82 ? -10.418 8.357 -3.715 1.00 85.38 82 GLU A CA 1
ATOM 640 C C . GLU A 1 82 ? -10.834 9.815 -3.989 1.00 85.38 82 GLU A C 1
ATOM 642 O O . GLU A 1 82 ? -10.809 10.249 -5.139 1.00 85.38 82 GLU A O 1
ATOM 647 N N . ASN A 1 83 ? -11.224 10.578 -2.959 1.00 84.75 83 ASN A N 1
ATOM 648 C CA . ASN A 1 83 ? -11.748 11.940 -3.130 1.00 84.75 83 ASN A CA 1
ATOM 649 C C . ASN A 1 83 ? -10.685 13.045 -3.030 1.00 84.75 83 ASN A C 1
ATOM 651 O O . ASN A 1 83 ? -10.929 14.153 -3.505 1.00 84.75 83 ASN A O 1
ATOM 655 N N . GLU A 1 84 ? -9.534 12.790 -2.406 1.00 82.12 84 GLU A N 1
ATOM 656 C CA . GLU A 1 84 ? -8.523 13.818 -2.149 1.00 82.12 84 GLU A CA 1
ATOM 657 C C . GLU A 1 84 ? -7.322 13.646 -3.093 1.00 82.12 84 GLU A C 1
ATOM 659 O O . GLU A 1 84 ? -6.474 12.781 -2.895 1.00 82.12 84 GLU A O 1
ATOM 664 N N . SER A 1 85 ? -7.240 14.475 -4.141 1.00 77.12 85 SER A N 1
ATOM 665 C CA . SER A 1 85 ? -6.127 14.411 -5.107 1.00 77.12 85 SER A CA 1
ATOM 666 C C . SER A 1 85 ? -4.813 14.997 -4.581 1.00 77.12 85 SER A C 1
ATOM 668 O O . SER A 1 85 ? -3.760 14.699 -5.139 1.00 77.12 85 SER A O 1
ATOM 670 N N . ASP A 1 86 ? -4.853 15.835 -3.538 1.00 84.38 86 ASP A N 1
ATOM 671 C CA . ASP A 1 86 ? -3.642 16.398 -2.936 1.00 84.38 86 ASP A CA 1
ATOM 672 C C . ASP A 1 86 ? -3.051 15.442 -1.878 1.00 84.38 86 ASP A C 1
ATOM 674 O O . ASP A 1 86 ? -3.707 15.167 -0.868 1.00 84.38 86 ASP A O 1
ATOM 678 N N . PRO A 1 87 ? -1.800 14.968 -2.041 1.00 78.88 87 PRO A N 1
ATOM 679 C CA . PRO A 1 87 ? -1.198 13.990 -1.132 1.00 78.88 87 PRO A CA 1
ATOM 680 C C . PRO A 1 87 ? -1.040 14.488 0.310 1.00 78.88 87 PRO A C 1
ATOM 682 O O . PRO A 1 87 ? -1.113 13.703 1.259 1.00 78.88 87 PRO A O 1
ATOM 685 N N . VAL A 1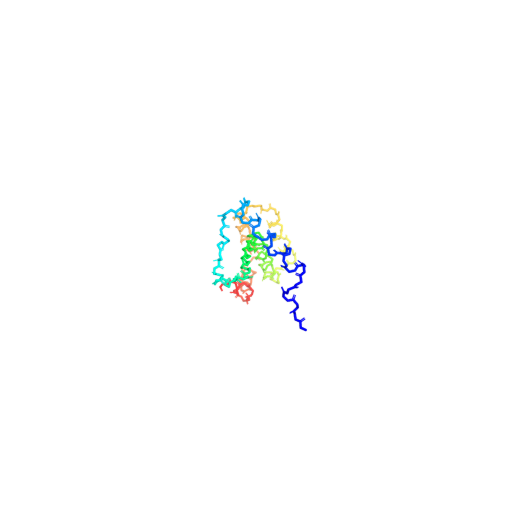 88 ? -0.801 15.790 0.497 1.00 83.75 88 VAL A N 1
ATOM 686 C CA . VAL A 1 88 ? -0.566 16.379 1.822 1.00 83.75 88 VAL A CA 1
ATOM 687 C C . VAL A 1 88 ? -1.885 16.494 2.583 1.00 83.75 88 VAL A C 1
ATOM 689 O O . VAL A 1 88 ? -1.955 16.126 3.758 1.00 83.75 88 VAL A O 1
ATOM 692 N N . GLN A 1 89 ? -2.944 16.942 1.909 1.00 86.38 89 GLN A N 1
ATOM 693 C CA . GLN A 1 89 ? -4.295 16.979 2.463 1.00 86.38 89 GLN A CA 1
ATOM 694 C C . GLN A 1 89 ? -4.826 15.573 2.740 1.00 86.38 89 GLN A C 1
ATOM 696 O O . GLN A 1 89 ? -5.341 15.334 3.833 1.00 86.38 89 GLN A O 1
ATOM 701 N N . ALA A 1 90 ? -4.628 14.631 1.812 1.00 85.81 90 ALA A N 1
ATOM 702 C CA . ALA A 1 90 ? -5.046 13.241 1.973 1.00 85.81 90 ALA A CA 1
ATOM 703 C C . ALA A 1 90 ? -4.419 12.619 3.227 1.00 85.81 90 ALA A C 1
ATOM 705 O O . ALA A 1 90 ? -5.129 12.064 4.066 1.00 85.81 90 ALA A O 1
ATOM 706 N N . LYS A 1 91 ? -3.104 12.799 3.416 1.00 85.56 91 LYS A N 1
ATOM 707 C CA . LYS A 1 91 ? -2.385 12.358 4.619 1.00 85.56 91 LYS A CA 1
ATOM 708 C C . LYS A 1 91 ? -2.986 12.946 5.899 1.00 85.56 91 LYS A C 1
ATOM 710 O O . LYS A 1 91 ? -3.243 12.201 6.843 1.00 85.56 91 LYS A O 1
ATOM 715 N N . ASN A 1 92 ? -3.192 14.263 5.956 1.00 89.44 92 ASN A N 1
ATOM 716 C CA . ASN A 1 92 ? -3.715 14.918 7.160 1.00 89.44 92 ASN A CA 1
ATOM 717 C C . ASN A 1 92 ? -5.132 14.425 7.489 1.00 89.44 92 ASN A C 1
ATOM 719 O O . ASN A 1 92 ? -5.398 14.029 8.622 1.00 89.44 92 ASN A O 1
ATOM 723 N N . ARG A 1 93 ? -6.002 14.340 6.474 1.00 90.56 93 ARG A N 1
ATOM 724 C CA . ARG A 1 93 ? -7.362 13.796 6.588 1.00 90.56 93 ARG A CA 1
ATOM 725 C C . ARG A 1 93 ? -7.361 12.352 7.084 1.00 90.56 93 ARG A C 1
ATOM 727 O O . ARG A 1 93 ? -8.150 12.029 7.967 1.00 90.56 93 ARG A O 1
ATOM 734 N N . LEU A 1 94 ? -6.482 11.495 6.559 1.00 89.06 94 LEU A N 1
ATOM 735 C CA . LEU A 1 94 ? -6.339 10.106 7.010 1.00 89.06 94 LEU A CA 1
ATOM 736 C C . LEU A 1 94 ? -5.938 10.030 8.484 1.00 89.06 94 LEU A C 1
ATOM 738 O O . LEU A 1 94 ? -6.560 9.294 9.245 1.00 89.06 94 LEU A O 1
ATOM 742 N N . ILE A 1 95 ? -4.931 10.804 8.894 1.00 89.00 95 ILE A N 1
ATOM 743 C CA . ILE A 1 95 ? -4.455 10.830 10.283 1.00 89.00 95 ILE A CA 1
ATOM 744 C C . ILE A 1 95 ? -5.573 11.287 11.222 1.00 89.00 95 ILE A C 1
ATOM 746 O O . ILE A 1 95 ? -5.826 10.638 12.239 1.00 89.00 95 ILE A O 1
ATOM 750 N N . ASP A 1 96 ? -6.261 12.375 10.885 1.00 92.44 96 ASP A N 1
ATOM 751 C CA . ASP A 1 96 ? -7.363 12.894 11.694 1.00 92.44 96 ASP A CA 1
ATOM 752 C C . ASP A 1 96 ? -8.521 11.899 11.758 1.00 92.44 96 ASP A C 1
ATOM 754 O O . ASP A 1 96 ? -9.128 11.702 12.815 1.00 92.44 96 ASP A O 1
ATOM 758 N N . LYS A 1 97 ? -8.788 11.200 10.651 1.00 92.56 97 LYS A N 1
ATOM 759 C CA . LYS A 1 97 ? -9.832 10.186 10.598 1.00 92.56 97 LYS A CA 1
ATOM 760 C C . LYS A 1 97 ? -9.498 8.966 11.452 1.00 92.56 97 LYS A C 1
ATOM 762 O O . LYS A 1 97 ? -10.345 8.555 12.243 1.00 92.56 97 LYS A O 1
ATOM 767 N N . ILE A 1 98 ? -8.276 8.443 11.368 1.00 90.06 98 ILE A N 1
ATOM 768 C CA . ILE A 1 98 ? -7.811 7.330 12.210 1.00 90.06 98 ILE A CA 1
ATOM 769 C C . ILE A 1 98 ? -7.888 7.720 13.693 1.00 90.06 98 ILE A C 1
ATOM 771 O O . ILE A 1 98 ? -8.418 6.957 14.496 1.00 90.06 98 ILE A O 1
ATOM 775 N N . LYS A 1 99 ? -7.464 8.937 14.061 1.00 90.81 99 LYS A N 1
ATOM 776 C CA . LYS A 1 99 ? -7.614 9.451 15.435 1.00 90.81 99 LYS A CA 1
ATOM 777 C C . LYS A 1 99 ? -9.078 9.538 15.876 1.00 90.81 99 LYS A C 1
ATOM 779 O O . LYS A 1 99 ? -9.386 9.230 17.024 1.00 90.81 99 LYS A O 1
ATOM 784 N N . SER A 1 100 ? -9.985 9.927 14.974 1.00 94.12 100 SER A N 1
ATOM 785 C CA . SER A 1 100 ? -11.422 10.043 15.270 1.00 94.12 100 SER A CA 1
ATOM 786 C C . SER A 1 100 ? -12.100 8.706 15.592 1.00 94.12 100 SER A C 1
ATOM 788 O O . SER A 1 100 ? -13.168 8.697 16.198 1.00 94.12 100 SER A O 1
ATOM 790 N N . PHE A 1 101 ? -11.484 7.578 15.220 1.00 92.50 101 PHE A N 1
ATOM 791 C CA . PHE A 1 101 ? -11.991 6.240 15.530 1.00 92.50 101 PHE A CA 1
ATOM 792 C C . PHE A 1 101 ? -11.742 5.804 16.977 1.00 92.50 101 PHE A C 1
ATOM 794 O O . PHE A 1 101 ? -12.357 4.839 17.425 1.00 92.50 101 PHE A O 1
ATOM 801 N N . GLY A 1 102 ? -10.896 6.530 17.710 1.00 91.75 102 GLY A N 1
ATOM 802 C CA . GLY A 1 102 ? -10.580 6.269 19.109 1.00 91.75 102 GLY A CA 1
ATOM 803 C C . GLY A 1 102 ? -9.111 5.911 19.329 1.00 91.75 102 GLY A C 1
ATOM 804 O O . GLY A 1 102 ? -8.419 5.437 18.428 1.00 91.75 102 GLY A O 1
ATOM 805 N N . SER A 1 103 ? -8.641 6.144 20.557 1.00 89.62 103 SER A N 1
ATOM 806 C CA . SER A 1 103 ? -7.241 5.926 20.947 1.00 89.62 103 SER A CA 1
ATOM 807 C C . SER A 1 103 ? -6.812 4.464 20.816 1.00 89.62 103 SER A C 1
ATOM 809 O O . SER A 1 103 ? -5.685 4.203 20.401 1.00 89.62 103 SER A O 1
ATOM 811 N N . ASP A 1 104 ? -7.702 3.520 21.128 1.00 88.81 104 ASP A N 1
ATOM 812 C CA . ASP A 1 104 ? -7.403 2.085 21.056 1.00 88.81 104 ASP A CA 1
ATOM 813 C C . ASP A 1 104 ? -7.214 1.632 19.603 1.00 88.81 104 ASP A C 1
ATOM 815 O O . ASP A 1 104 ? -6.200 1.026 19.268 1.00 88.81 104 ASP A O 1
ATOM 819 N N . VAL A 1 105 ? -8.128 2.034 18.710 1.00 88.44 105 VAL A N 1
ATOM 820 C CA . VAL A 1 105 ? -8.035 1.748 17.267 1.00 88.44 105 VAL A CA 1
ATOM 821 C C . VAL A 1 105 ? -6.764 2.359 16.680 1.00 88.44 105 VAL A C 1
ATOM 823 O O . VAL A 1 105 ? -6.019 1.684 15.977 1.00 88.44 105 VAL A O 1
ATOM 826 N N . ALA A 1 106 ? -6.473 3.624 16.997 1.00 89.31 106 ALA A N 1
ATOM 827 C CA . ALA A 1 106 ? -5.264 4.285 16.516 1.00 89.31 106 ALA A CA 1
ATOM 828 C C . ALA A 1 106 ? -3.982 3.597 17.021 1.00 89.31 106 ALA A C 1
ATOM 830 O O . ALA A 1 106 ? -3.025 3.453 16.261 1.00 89.31 106 ALA A O 1
ATOM 831 N N . SER A 1 107 ? -3.965 3.147 18.278 1.00 90.00 107 SER A N 1
ATOM 832 C CA . SER A 1 107 ? -2.814 2.453 18.866 1.00 90.00 107 SER A CA 1
ATOM 833 C C . SER A 1 107 ? -2.584 1.090 18.218 1.00 90.00 107 SER A C 1
ATOM 835 O O . SER A 1 107 ? -1.447 0.773 17.872 1.00 90.00 107 SER A O 1
ATOM 837 N N . ASN A 1 108 ? -3.646 0.319 17.980 1.00 89.25 108 ASN A N 1
ATOM 838 C CA . ASN A 1 108 ? -3.534 -0.977 17.315 1.00 89.25 108 ASN A CA 1
ATOM 839 C C . ASN A 1 108 ? -3.108 -0.845 15.849 1.00 89.25 108 ASN A C 1
ATOM 841 O O . ASN A 1 108 ? -2.261 -1.601 15.383 1.00 89.25 108 ASN A O 1
ATOM 845 N N . VAL A 1 109 ? -3.634 0.157 15.137 1.00 88.81 109 VAL A N 1
ATOM 846 C CA . VAL A 1 109 ? -3.205 0.490 13.771 1.00 88.81 109 VAL A CA 1
ATOM 847 C C . VAL A 1 109 ? -1.697 0.749 13.726 1.00 88.81 109 VAL A C 1
ATOM 849 O O . VAL A 1 109 ? -0.993 0.180 12.894 1.00 88.81 109 VAL A O 1
ATOM 852 N N . ILE A 1 110 ? -1.181 1.574 14.643 1.00 87.44 110 ILE A N 1
ATOM 853 C CA . ILE A 1 110 ? 0.258 1.853 14.738 1.00 87.44 110 ILE A CA 1
ATOM 854 C C . ILE A 1 110 ? 1.036 0.578 15.081 1.00 87.44 110 ILE A C 1
ATOM 856 O O . ILE A 1 110 ? 2.076 0.326 14.475 1.00 87.44 110 ILE A O 1
ATOM 860 N N . ALA A 1 111 ? 0.534 -0.236 16.012 1.00 87.62 111 ALA A N 1
ATOM 861 C CA . ALA A 1 111 ? 1.163 -1.496 16.381 1.00 87.62 111 ALA A CA 1
ATOM 862 C C . ALA A 1 111 ? 1.299 -2.431 15.171 1.00 87.62 111 ALA A C 1
ATOM 864 O O . ALA A 1 111 ? 2.397 -2.919 14.929 1.00 87.62 111 ALA A O 1
ATOM 865 N N . ASN A 1 112 ? 0.248 -2.601 14.364 1.00 85.75 112 ASN A N 1
ATOM 866 C CA . ASN A 1 112 ? 0.294 -3.459 13.177 1.00 85.75 112 ASN A CA 1
ATOM 867 C C . ASN A 1 112 ? 1.203 -2.923 12.070 1.00 85.75 112 ASN A C 1
ATOM 869 O O . ASN A 1 112 ? 1.870 -3.704 11.398 1.00 85.75 112 ASN A O 1
ATOM 873 N N . ILE A 1 113 ? 1.310 -1.604 11.903 1.00 84.88 113 ILE A N 1
ATOM 874 C CA . ILE A 1 113 ? 2.301 -1.023 10.986 1.00 84.88 113 ILE A CA 1
ATOM 875 C C . ILE A 1 113 ? 3.723 -1.343 11.471 1.00 84.88 113 ILE A C 1
ATOM 877 O O . ILE A 1 113 ? 4.578 -1.725 10.674 1.00 84.88 113 ILE A O 1
ATOM 881 N N . ILE A 1 114 ? 3.982 -1.219 12.778 1.00 82.62 114 ILE A N 1
ATOM 882 C CA . ILE A 1 114 ? 5.302 -1.475 13.369 1.00 82.62 114 ILE A CA 1
ATOM 883 C C . ILE A 1 114 ? 5.640 -2.974 13.373 1.00 82.62 114 ILE A C 1
ATOM 885 O O . ILE A 1 114 ? 6.808 -3.330 13.253 1.00 82.62 114 ILE A O 1
ATOM 889 N N . THR A 1 115 ? 4.663 -3.867 13.491 1.00 83.38 115 THR A N 1
ATOM 890 C CA . THR A 1 115 ? 4.916 -5.314 13.494 1.00 83.38 115 THR A CA 1
ATOM 891 C C . THR A 1 115 ? 4.903 -5.934 12.101 1.00 83.38 115 THR A C 1
ATOM 893 O O . THR A 1 115 ? 5.380 -7.058 11.961 1.00 83.38 115 THR A O 1
ATOM 896 N N . ASN A 1 116 ? 4.411 -5.237 11.067 1.00 79.44 116 ASN A N 1
ATOM 897 C CA . ASN A 1 116 ? 4.368 -5.762 9.705 1.00 79.44 116 ASN A CA 1
ATOM 898 C C . ASN A 1 116 ? 5.755 -5.687 9.025 1.00 79.44 116 ASN A C 1
ATOM 900 O O . ASN A 1 116 ? 6.202 -4.601 8.640 1.00 79.44 116 ASN A O 1
ATOM 904 N N . PRO A 1 117 ? 6.435 -6.827 8.793 1.00 75.38 117 PRO A N 1
ATOM 905 C CA . PRO A 1 117 ? 7.768 -6.844 8.199 1.00 75.38 117 PRO A CA 1
ATOM 906 C C . PRO A 1 117 ? 7.789 -6.381 6.737 1.00 75.38 117 PRO A C 1
ATOM 908 O O . PRO A 1 117 ? 8.853 -6.010 6.260 1.00 75.38 117 PRO A O 1
ATOM 911 N N . ALA A 1 118 ? 6.656 -6.346 6.025 1.00 75.44 118 ALA A N 1
ATOM 912 C CA . ALA A 1 118 ? 6.592 -5.788 4.671 1.00 75.44 118 ALA A CA 1
ATOM 913 C C . ALA A 1 118 ? 6.791 -4.261 4.651 1.00 75.44 118 ALA A C 1
ATOM 915 O O . ALA A 1 118 ? 7.243 -3.719 3.647 1.00 75.44 118 ALA A O 1
ATOM 916 N N . ILE A 1 119 ? 6.489 -3.573 5.761 1.00 72.06 119 ILE A N 1
ATOM 917 C CA . ILE A 1 119 ? 6.747 -2.136 5.931 1.00 72.06 119 ILE A CA 1
ATOM 918 C C . ILE A 1 119 ? 8.234 -1.894 6.254 1.00 72.06 119 ILE A C 1
ATOM 920 O O . ILE A 1 119 ? 8.838 -0.966 5.723 1.00 72.06 119 ILE A O 1
ATOM 924 N N . TRP A 1 120 ? 8.840 -2.736 7.101 1.00 68.00 120 TRP A N 1
ATOM 925 C CA . TRP A 1 120 ? 10.240 -2.583 7.538 1.00 68.00 120 TRP A CA 1
ATOM 926 C C . TRP A 1 120 ? 11.273 -3.206 6.606 1.00 68.00 120 TRP A C 1
ATOM 928 O O . TRP A 1 120 ? 12.414 -2.766 6.596 1.00 68.00 120 TRP A O 1
ATOM 938 N N . GLY A 1 121 ? 10.903 -4.213 5.816 1.00 62.16 121 GLY A N 1
ATOM 939 C CA . GLY A 1 121 ? 11.803 -4.866 4.863 1.00 62.16 121 GLY A CA 1
ATOM 940 C C . GLY A 1 121 ? 12.226 -3.967 3.698 1.00 62.16 121 GLY A C 1
ATOM 941 O O . GLY A 1 121 ? 13.103 -4.356 2.934 1.00 62.16 121 GLY A O 1
ATOM 942 N N . ASN A 1 122 ? 11.606 -2.788 3.575 1.00 56.12 122 ASN A N 1
ATOM 943 C CA . ASN A 1 122 ? 11.903 -1.764 2.575 1.00 56.12 122 ASN A CA 1
ATOM 944 C C . ASN A 1 122 ? 12.781 -0.610 3.115 1.00 56.12 122 ASN A C 1
ATOM 946 O O . ASN A 1 122 ? 12.976 0.371 2.395 1.00 56.12 122 ASN A O 1
ATOM 950 N N . PHE A 1 123 ? 13.267 -0.704 4.362 1.00 48.25 123 PHE A N 1
ATOM 951 C CA . PHE A 1 123 ? 14.277 0.194 4.943 1.00 48.25 123 PHE A CA 1
ATOM 952 C C . PHE A 1 123 ? 15.699 -0.352 4.785 1.00 48.25 123 PHE A C 1
ATOM 954 O O . PHE A 1 123 ? 15.877 -1.590 4.852 1.00 48.25 123 PHE A O 1
#